Protein AF-A0A3M1H2V7-F1 (afdb_monomer)

Sequence (68 aa):
MSPERQRAPRPKPPAPRARRTALRFVLEPGTGQLRAEVIDAHTALPLRSVSPAEIRRWLGALYAPRPR

Solvent-accessible surface area (backbone atoms only — not comparable to full-atom values): 4543 Å² total; per-residue (Å²): 140,80,83,80,79,81,76,75,80,76,82,75,78,79,76,81,74,80,79,58,67,36,80,49,79,46,72,39,85,92,75,73,44,62,42,37,31,38,21,36,62,86,76,66,45,82,73,45,82,46,52,59,68,55,54,49,52,52,52,48,65,74,67,48,84,72,84,129

Radius of gyration: 23.81 Å; Cα contacts (8 Å, |Δi|>4): 63; chains: 1; bounding box: 56×29×74 Å

Structure (mmCIF, N/CA/C/O backbone):
data_AF-A0A3M1H2V7-F1
#
_entry.id   AF-A0A3M1H2V7-F1
#
loop_
_atom_site.group_PDB
_atom_site.id
_atom_site.type_symbol
_atom_site.label_atom_id
_atom_site.label_alt_id
_atom_site.label_comp_id
_atom_site.label_asym_id
_atom_site.label_entity_id
_atom_site.label_seq_id
_atom_site.pdbx_PDB_ins_code
_atom_site.Cartn_x
_atom_site.Cartn_y
_atom_site.Cartn_z
_atom_site.occupancy
_atom_site.B_iso_or_equiv
_atom_site.auth_seq_id
_atom_site.auth_comp_id
_atom_site.auth_asym_id
_atom_site.auth_atom_id
_atom_site.pdbx_PDB_model_num
ATOM 1 N N . MET A 1 1 ? 36.257 5.036 -59.323 1.00 45.06 1 MET A N 1
ATOM 2 C CA . MET A 1 1 ? 35.832 4.074 -58.284 1.00 45.06 1 MET A CA 1
ATOM 3 C C . MET A 1 1 ? 35.571 4.859 -57.008 1.00 45.06 1 MET A C 1
ATOM 5 O O . MET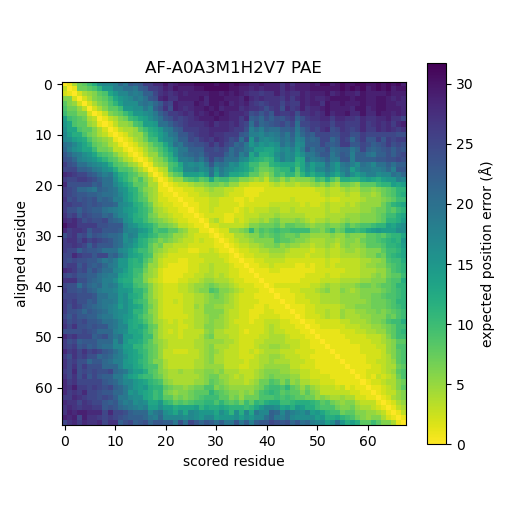 A 1 1 ? 36.522 5.390 -56.452 1.00 45.06 1 MET A O 1
ATOM 9 N N . SER A 1 2 ? 34.311 5.016 -56.600 1.00 51.12 2 SER A N 1
ATOM 10 C CA . SER A 1 2 ? 33.944 5.727 -55.365 1.00 51.12 2 SER A CA 1
ATOM 11 C C . SER A 1 2 ? 33.575 4.705 -54.290 1.00 51.12 2 SER A C 1
ATOM 13 O O . SER A 1 2 ? 32.778 3.818 -54.591 1.00 51.12 2 SER A O 1
ATOM 15 N N . PRO A 1 3 ? 34.118 4.790 -53.064 1.00 58.34 3 PRO A N 1
ATOM 16 C CA . PRO A 1 3 ? 33.749 3.868 -52.003 1.00 58.34 3 PRO A CA 1
ATOM 17 C C . PRO A 1 3 ? 32.372 4.262 -51.461 1.00 58.34 3 PRO A C 1
ATOM 19 O O . PRO A 1 3 ? 32.187 5.357 -50.920 1.00 58.34 3 PRO A O 1
ATOM 22 N N . GLU A 1 4 ? 31.393 3.373 -51.622 1.00 58.12 4 GLU A N 1
ATOM 23 C CA . GLU A 1 4 ? 30.105 3.470 -50.940 1.00 58.12 4 GLU A CA 1
ATOM 24 C C . GLU A 1 4 ? 30.340 3.531 -49.427 1.00 58.12 4 GLU A C 1
ATOM 26 O O . GLU A 1 4 ? 30.827 2.588 -48.801 1.00 58.12 4 GLU A O 1
ATOM 31 N N . ARG A 1 5 ? 29.997 4.670 -48.818 1.00 62.44 5 ARG A N 1
ATOM 32 C CA . ARG A 1 5 ? 29.954 4.808 -47.363 1.00 62.44 5 ARG A CA 1
ATOM 33 C C . ARG A 1 5 ? 28.815 3.936 -46.844 1.00 62.44 5 ARG A C 1
ATOM 35 O O . ARG A 1 5 ? 27.657 4.347 -46.887 1.00 62.44 5 ARG A O 1
ATOM 42 N N . GLN A 1 6 ? 29.153 2.752 -46.338 1.00 60.56 6 GLN A N 1
ATOM 43 C CA . GLN A 1 6 ? 28.238 1.907 -45.576 1.00 60.56 6 GLN A CA 1
ATOM 44 C C . GLN A 1 6 ? 27.673 2.729 -44.408 1.00 60.56 6 GLN A C 1
ATOM 46 O O . GLN A 1 6 ? 28.375 3.058 -43.450 1.00 60.56 6 GLN A O 1
ATOM 51 N N . ARG A 1 7 ? 26.400 3.129 -44.506 1.00 64.19 7 ARG A N 1
ATOM 52 C CA . ARG A 1 7 ? 25.680 3.759 -43.397 1.00 64.19 7 ARG A CA 1
ATOM 53 C C . ARG A 1 7 ? 25.482 2.703 -42.317 1.00 64.19 7 ARG A C 1
ATOM 55 O O . ARG A 1 7 ? 24.710 1.769 -42.507 1.00 64.19 7 ARG A O 1
ATOM 62 N N . ALA A 1 8 ? 26.164 2.875 -41.187 1.00 69.19 8 ALA A N 1
ATOM 63 C CA . ALA A 1 8 ? 25.920 2.076 -39.996 1.00 69.19 8 ALA A CA 1
ATOM 64 C C . ALA A 1 8 ? 24.418 2.113 -39.632 1.00 69.19 8 ALA A C 1
ATOM 66 O O . ALA A 1 8 ? 23.795 3.182 -39.714 1.00 69.19 8 ALA A O 1
ATOM 67 N N . PRO A 1 9 ? 23.814 0.974 -39.252 1.00 69.56 9 PRO A N 1
ATOM 68 C CA . PRO A 1 9 ? 22.414 0.934 -38.858 1.00 69.56 9 PRO A CA 1
ATOM 69 C C . PRO A 1 9 ? 22.195 1.842 -37.642 1.00 69.56 9 PRO A C 1
ATOM 71 O O . PRO A 1 9 ? 22.950 1.800 -36.670 1.00 69.56 9 PRO A O 1
ATOM 74 N N . ARG A 1 10 ? 21.166 2.697 -37.705 1.00 70.69 10 ARG A N 1
ATOM 75 C CA . ARG A 1 10 ? 20.799 3.581 -36.590 1.00 70.69 10 ARG A CA 1
ATOM 76 C C . ARG A 1 10 ? 20.495 2.729 -35.349 1.00 70.69 10 ARG A C 1
ATOM 78 O O . ARG A 1 10 ? 19.765 1.743 -35.483 1.00 70.69 10 ARG A O 1
ATOM 85 N N . PRO A 1 11 ? 20.997 3.095 -34.157 1.00 73.25 11 PRO A N 1
ATOM 86 C CA . PRO A 1 11 ? 20.675 2.367 -32.940 1.00 73.25 11 PRO A CA 1
ATOM 87 C C . PRO A 1 11 ? 19.163 2.412 -32.713 1.00 73.25 11 PRO A C 1
ATOM 89 O O . PRO A 1 11 ? 18.543 3.478 -32.728 1.00 73.25 11 PRO A O 1
ATOM 92 N N . LYS A 1 12 ? 18.559 1.235 -32.541 1.00 70.69 12 LYS A N 1
ATOM 93 C CA . LYS A 1 12 ? 17.145 1.109 -32.186 1.00 70.69 12 LYS A CA 1
ATOM 94 C C . LYS A 1 12 ? 16.946 1.766 -30.811 1.00 70.69 12 LYS A C 1
ATOM 96 O O . LYS A 1 12 ? 17.769 1.521 -29.926 1.00 70.69 12 LYS A O 1
ATOM 101 N N . PRO A 1 13 ? 15.904 2.595 -30.610 1.00 73.69 13 PRO A N 1
ATOM 102 C CA . PRO A 1 13 ? 15.648 3.184 -29.303 1.00 73.69 13 PRO A CA 1
ATOM 103 C C . PRO A 1 13 ? 15.515 2.070 -28.254 1.00 73.69 13 PRO A C 1
ATOM 105 O O . PRO A 1 13 ? 14.951 1.012 -28.566 1.00 73.69 13 PRO A O 1
ATOM 108 N N . PRO A 1 14 ? 16.061 2.266 -27.039 1.00 68.56 14 PRO A N 1
ATOM 109 C CA . PRO A 1 14 ? 15.991 1.256 -25.997 1.00 68.56 14 PRO A CA 1
ATOM 110 C C . PRO A 1 14 ? 14.527 0.909 -25.737 1.00 68.56 14 PRO A C 1
ATOM 112 O O . PRO A 1 14 ? 13.675 1.795 -25.640 1.00 68.56 14 PRO A O 1
ATOM 115 N N . ALA A 1 15 ? 14.235 -0.390 -25.645 1.00 64.31 15 ALA A N 1
ATOM 116 C CA . ALA A 1 15 ? 12.902 -0.845 -25.288 1.00 64.31 15 ALA A CA 1
ATOM 117 C C . ALA A 1 15 ? 12.495 -0.203 -23.947 1.00 64.31 15 ALA A C 1
ATOM 119 O O . ALA A 1 15 ? 13.337 -0.108 -23.044 1.00 64.31 15 ALA A O 1
ATOM 120 N N . PRO A 1 16 ? 11.239 0.257 -23.800 1.00 63.12 16 PRO A N 1
ATOM 121 C CA . PRO A 1 16 ? 10.780 0.857 -22.558 1.00 63.12 16 PRO A CA 1
ATOM 122 C C . PRO A 1 16 ? 11.001 -0.142 -21.421 1.00 63.12 16 PRO A C 1
ATOM 124 O O . PRO A 1 16 ? 10.484 -1.260 -21.450 1.00 63.12 16 PRO A O 1
ATOM 127 N N . ARG A 1 17 ? 11.820 0.238 -20.432 1.00 64.56 17 ARG A N 1
ATOM 128 C CA . ARG A 1 17 ? 12.038 -0.595 -19.247 1.00 64.56 17 ARG A CA 1
ATOM 129 C C . ARG A 1 17 ? 10.687 -0.777 -18.566 1.00 64.56 17 ARG A C 1
ATOM 131 O O . ARG A 1 17 ? 10.051 0.212 -18.204 1.00 64.56 17 ARG A O 1
ATOM 138 N N . ALA A 1 18 ? 10.256 -2.024 -18.391 1.00 62.19 18 ALA A N 1
ATOM 139 C CA . ALA A 1 18 ? 9.082 -2.326 -17.588 1.00 62.19 18 ALA A CA 1
ATOM 140 C C . ALA A 1 18 ? 9.281 -1.699 -16.198 1.00 62.19 18 ALA A C 1
ATOM 142 O O . ALA A 1 18 ? 10.204 -2.078 -15.472 1.00 62.19 18 ALA A O 1
ATOM 143 N N . ARG A 1 19 ? 8.464 -0.696 -15.848 1.00 67.44 19 ARG A N 1
ATOM 144 C CA . ARG A 1 19 ? 8.478 -0.114 -14.502 1.00 67.44 19 ARG A CA 1
ATOM 145 C C . ARG A 1 19 ? 8.058 -1.207 -13.530 1.00 67.44 19 ARG A C 1
ATOM 147 O O . ARG A 1 19 ? 6.913 -1.649 -13.553 1.00 67.44 19 ARG A O 1
ATOM 154 N N . ARG A 1 20 ? 8.989 -1.660 -12.689 1.00 81.94 20 ARG A N 1
ATOM 155 C CA . ARG A 1 20 ? 8.661 -2.551 -11.577 1.00 81.94 20 ARG A CA 1
ATOM 156 C C . ARG A 1 20 ? 7.976 -1.715 -10.506 1.00 81.94 20 ARG A C 1
ATOM 158 O O . ARG A 1 20 ? 8.624 -0.927 -9.828 1.00 81.94 20 ARG A O 1
ATOM 165 N N . THR A 1 21 ? 6.667 -1.867 -10.387 1.00 90.25 21 THR A N 1
ATOM 166 C CA . THR A 1 21 ? 5.867 -1.244 -9.330 1.00 90.25 21 THR A CA 1
ATOM 167 C C . THR A 1 21 ? 5.620 -2.240 -8.207 1.00 90.25 21 THR A C 1
ATOM 169 O O . THR A 1 21 ? 5.400 -3.420 -8.475 1.00 90.25 21 THR A O 1
ATOM 172 N N . ALA A 1 22 ? 5.606 -1.765 -6.966 1.00 90.94 22 ALA A N 1
ATOM 173 C CA . ALA A 1 22 ? 5.208 -2.543 -5.799 1.00 90.94 22 ALA A CA 1
ATOM 174 C C . ALA A 1 22 ? 4.038 -1.867 -5.072 1.00 90.94 22 ALA A C 1
ATOM 176 O O . ALA A 1 22 ? 3.803 -0.669 -5.227 1.00 90.94 22 ALA A O 1
ATOM 177 N N . LEU A 1 23 ? 3.296 -2.648 -4.287 1.00 91.38 23 LEU A N 1
ATOM 178 C CA . LEU A 1 23 ? 2.246 -2.158 -3.396 1.00 91.38 23 LEU A CA 1
ATOM 179 C C . LEU A 1 23 ? 2.777 -2.149 -1.964 1.00 91.38 23 LEU A C 1
ATOM 181 O O . LEU A 1 23 ? 3.201 -3.183 -1.451 1.00 91.38 23 LEU A O 1
ATOM 185 N N . ARG A 1 24 ? 2.730 -0.985 -1.319 1.00 91.81 24 ARG A N 1
ATOM 186 C CA . ARG A 1 24 ? 3.010 -0.815 0.106 1.00 91.81 24 ARG A CA 1
ATOM 187 C C . ARG A 1 24 ? 1.692 -0.656 0.847 1.00 91.81 24 ARG A C 1
ATOM 189 O O . ARG A 1 24 ? 0.910 0.221 0.496 1.00 91.81 24 ARG A O 1
ATOM 196 N N . PHE A 1 25 ? 1.475 -1.462 1.879 1.00 89.62 25 PHE A N 1
ATOM 197 C CA . PHE A 1 25 ? 0.329 -1.349 2.777 1.00 89.62 25 PHE A CA 1
ATOM 198 C C . PHE A 1 25 ? 0.787 -0.803 4.127 1.00 89.62 25 PHE A C 1
ATOM 200 O O . PHE A 1 25 ? 1.812 -1.233 4.652 1.00 89.62 25 PHE A O 1
ATOM 207 N N . VAL A 1 26 ? 0.033 0.144 4.675 1.00 88.38 26 VAL A N 1
ATOM 208 C CA . VAL A 1 26 ? 0.281 0.758 5.980 1.00 88.38 26 VAL A CA 1
ATOM 209 C C . VAL A 1 26 ? -1.001 0.659 6.791 1.00 88.38 26 VAL A C 1
ATOM 211 O O . VAL A 1 26 ? -2.063 1.075 6.329 1.00 88.38 26 VAL A O 1
ATOM 214 N N . LEU A 1 27 ? -0.908 0.084 7.986 1.00 87.75 27 LEU A N 1
ATOM 215 C CA . LEU A 1 27 ? -2.004 0.054 8.944 1.00 87.75 27 LEU A CA 1
ATOM 216 C C . LEU A 1 27 ? -1.829 1.231 9.903 1.00 87.75 27 LEU A C 1
ATOM 218 O O . LEU A 1 27 ? -0.854 1.274 10.648 1.00 87.75 27 LEU A O 1
ATOM 222 N N . GLU A 1 28 ? -2.752 2.187 9.866 1.00 86.81 28 GLU A N 1
ATOM 223 C CA . GLU A 1 28 ? -2.709 3.368 10.730 1.00 86.81 28 GLU A CA 1
ATOM 224 C C . GLU A 1 28 ? -3.120 2.983 12.161 1.00 86.81 28 GLU A C 1
ATOM 226 O O . GLU A 1 28 ? -4.288 2.646 12.384 1.00 86.81 28 GLU A O 1
ATOM 231 N N . PRO A 1 29 ? -2.219 3.051 13.158 1.00 85.44 29 PRO A N 1
ATOM 232 C CA . PRO A 1 29 ? -2.480 2.505 14.491 1.00 85.44 29 PRO A CA 1
ATOM 233 C C . PRO A 1 29 ? -3.600 3.237 15.243 1.00 85.44 29 PRO A C 1
ATOM 235 O O . PRO A 1 29 ? -4.291 2.625 16.048 1.00 85.44 29 PRO A O 1
ATOM 238 N N . GLY A 1 30 ? -3.829 4.525 14.961 1.00 89.38 30 GLY A N 1
ATOM 239 C CA . GLY A 1 30 ? -4.877 5.309 15.628 1.00 89.38 30 GLY A CA 1
ATOM 240 C C . GLY A 1 30 ? -6.294 5.064 15.102 1.00 89.38 30 GLY A C 1
ATOM 241 O O . GLY A 1 30 ? -7.263 5.334 15.802 1.00 89.38 30 GLY A O 1
ATOM 242 N N . THR A 1 31 ? -6.435 4.562 13.873 1.00 86.69 31 THR A N 1
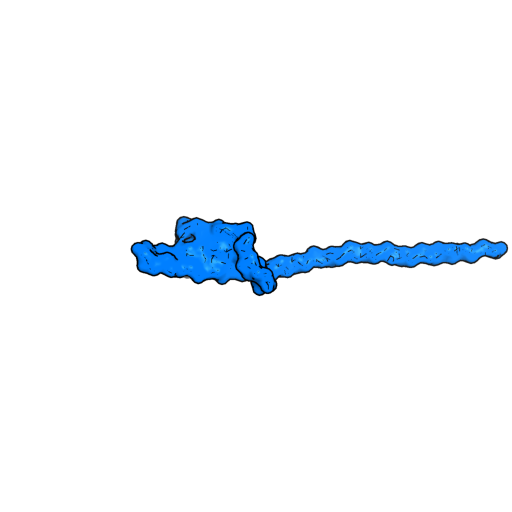ATOM 243 C CA . THR A 1 31 ? -7.752 4.375 13.232 1.00 86.69 31 THR A CA 1
ATOM 244 C C . THR A 1 31 ? -8.031 2.930 12.834 1.00 86.69 31 THR A C 1
ATOM 246 O O . THR A 1 31 ? -9.153 2.613 12.445 1.00 86.69 31 THR A O 1
ATOM 249 N N . GLY A 1 32 ? -7.014 2.062 12.865 1.00 85.31 32 GLY A N 1
ATOM 250 C CA . GLY A 1 32 ? -7.077 0.710 12.314 1.00 85.31 32 GLY A CA 1
ATOM 251 C C . GLY A 1 32 ? -7.302 0.681 10.799 1.00 85.31 32 GLY A C 1
ATOM 252 O O . GLY A 1 32 ? -7.598 -0.377 10.245 1.00 85.31 32 GLY A O 1
ATOM 253 N N . GLN A 1 33 ? -7.207 1.822 10.107 1.00 83.25 33 GLN A N 1
ATOM 254 C CA . GLN A 1 33 ? -7.461 1.877 8.674 1.00 83.25 33 GLN A CA 1
ATOM 255 C C . GLN A 1 33 ? -6.240 1.430 7.879 1.00 83.25 33 GLN A C 1
ATOM 257 O O . GLN A 1 33 ? -5.110 1.842 8.138 1.00 83.25 33 GLN A O 1
ATOM 262 N N . LEU A 1 34 ? -6.498 0.615 6.856 1.00 86.19 34 LEU A N 1
ATOM 263 C CA . LEU A 1 34 ? -5.494 0.224 5.881 1.00 86.19 34 LEU A CA 1
ATOM 264 C C . LEU A 1 34 ? -5.377 1.302 4.801 1.00 86.19 34 LEU A C 1
ATOM 266 O O . LEU A 1 34 ? -6.344 1.601 4.093 1.00 86.19 34 LEU A O 1
ATOM 270 N N . ARG A 1 35 ? -4.177 1.850 4.645 1.00 86.88 35 ARG A N 1
ATOM 271 C CA . ARG A 1 35 ? -3.785 2.695 3.516 1.00 86.88 35 ARG A CA 1
ATOM 272 C C . ARG A 1 35 ? -2.866 1.893 2.606 1.00 86.88 35 ARG A C 1
ATOM 274 O O . ARG A 1 35 ? -2.113 1.041 3.074 1.00 86.88 35 ARG A O 1
ATOM 281 N N . ALA A 1 36 ? -2.928 2.147 1.305 1.00 91.88 36 ALA A N 1
ATOM 282 C CA . ALA A 1 36 ? -2.018 1.524 0.357 1.00 91.88 36 ALA A CA 1
ATOM 283 C C . ALA A 1 36 ? -1.457 2.550 -0.622 1.00 91.88 36 ALA A C 1
ATOM 285 O O . ALA A 1 36 ? -2.105 3.544 -0.949 1.00 91.88 36 ALA A O 1
ATOM 286 N N . GLU A 1 37 ? -0.249 2.292 -1.100 1.00 94.00 37 GLU A N 1
ATOM 287 C CA . GLU A 1 37 ? 0.430 3.116 -2.089 1.00 94.00 37 GLU A CA 1
ATOM 288 C C . GLU A 1 37 ? 1.111 2.241 -3.127 1.00 94.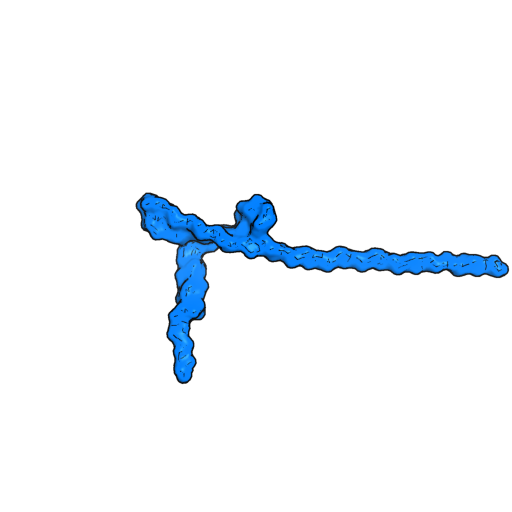00 37 GLU A C 1
ATOM 290 O O . GLU A 1 37 ? 1.726 1.222 -2.808 1.00 94.00 37 GLU A O 1
ATOM 295 N N . VAL A 1 38 ? 1.021 2.666 -4.382 1.00 92.62 38 VAL A N 1
ATOM 296 C CA . VAL A 1 38 ? 1.860 2.139 -5.448 1.00 92.62 38 VAL A CA 1
ATOM 297 C C . VAL A 1 38 ? 3.181 2.887 -5.383 1.00 92.62 38 VAL A C 1
ATOM 299 O O . VAL A 1 38 ? 3.209 4.114 -5.484 1.00 92.62 38 VAL A O 1
ATOM 302 N N . ILE A 1 39 ? 4.264 2.141 -5.220 1.00 94.25 39 ILE A N 1
ATOM 303 C CA . ILE A 1 39 ? 5.628 2.654 -5.155 1.00 94.25 39 ILE A CA 1
ATOM 304 C C . ILE A 1 39 ? 6.449 2.112 -6.322 1.00 94.25 39 ILE A C 1
ATOM 306 O O . ILE A 1 39 ? 6.147 1.061 -6.897 1.00 94.25 39 ILE A O 1
ATOM 310 N N . ASP A 1 40 ? 7.511 2.822 -6.665 1.00 92.38 40 ASP A N 1
ATOM 311 C CA . ASP A 1 40 ? 8.558 2.275 -7.516 1.00 92.38 40 ASP A CA 1
ATOM 312 C C . ASP A 1 40 ? 9.343 1.223 -6.720 1.00 92.38 40 ASP A C 1
ATOM 314 O O . ASP A 1 40 ? 9.822 1.492 -5.620 1.00 92.38 40 ASP A O 1
ATOM 318 N N . ALA A 1 41 ? 9.457 0.005 -7.248 1.00 89.62 41 ALA A N 1
ATOM 319 C CA . ALA A 1 41 ? 10.042 -1.109 -6.505 1.00 89.62 41 ALA A CA 1
ATOM 320 C C . ALA A 1 41 ? 11.561 -0.976 -6.300 1.00 89.62 41 ALA A C 1
ATOM 322 O O . ALA A 1 41 ? 12.119 -1.690 -5.472 1.00 89.62 41 ALA A O 1
ATOM 323 N N . HIS A 1 42 ? 12.243 -0.114 -7.061 1.00 87.50 42 HIS A N 1
ATOM 324 C CA . HIS A 1 42 ? 13.686 0.079 -6.947 1.00 87.50 42 HIS A CA 1
ATOM 325 C C . HIS A 1 42 ? 14.037 1.231 -6.004 1.00 87.50 42 HIS A C 1
ATOM 327 O O . HIS A 1 42 ? 14.952 1.112 -5.196 1.00 87.50 42 HIS A O 1
ATOM 333 N N . THR A 1 43 ? 13.302 2.337 -6.103 1.00 91.88 43 THR A N 1
ATOM 334 C CA . THR A 1 43 ? 13.562 3.567 -5.339 1.00 91.88 43 THR A CA 1
ATOM 335 C C . THR A 1 43 ? 12.698 3.704 -4.088 1.00 91.88 43 THR A C 1
ATOM 337 O O . THR A 1 43 ? 12.950 4.585 -3.272 1.00 91.88 43 THR A O 1
ATOM 340 N N . ALA A 1 44 ? 11.666 2.866 -3.942 1.00 90.12 44 ALA A N 1
ATOM 341 C CA . ALA A 1 44 ? 10.634 2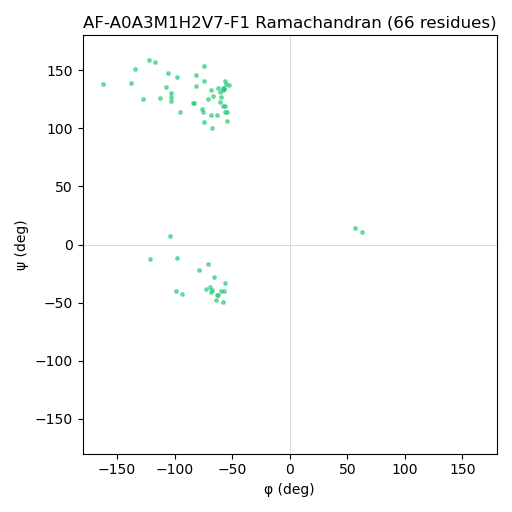.956 -2.908 1.00 90.12 44 ALA A CA 1
ATOM 342 C C . ALA A 1 44 ? 9.870 4.297 -2.878 1.00 90.12 44 ALA A C 1
ATOM 344 O O . ALA A 1 44 ? 9.145 4.580 -1.921 1.00 90.12 44 ALA A O 1
ATOM 345 N N . LEU A 1 45 ? 9.996 5.116 -3.928 1.00 91.44 45 LEU A N 1
ATOM 346 C CA . LEU A 1 45 ? 9.309 6.397 -4.025 1.00 91.44 45 LEU A CA 1
ATOM 347 C C . LEU A 1 45 ? 7.817 6.197 -4.326 1.00 91.44 45 LEU A C 1
ATOM 349 O O . LEU A 1 45 ? 7.466 5.330 -5.136 1.00 91.44 45 LEU A O 1
ATOM 353 N N . PRO A 1 46 ? 6.931 7.004 -3.714 1.00 91.06 46 PRO A N 1
ATOM 354 C CA . PRO A 1 46 ? 5.502 6.940 -3.980 1.00 91.06 46 PRO A CA 1
ATOM 355 C C . PRO A 1 46 ? 5.204 7.382 -5.412 1.00 91.06 46 PRO A C 1
ATOM 357 O O . PRO A 1 46 ? 5.608 8.456 -5.852 1.00 91.06 46 PRO A O 1
ATOM 360 N N . LEU A 1 47 ? 4.467 6.543 -6.137 1.00 91.44 47 LEU A N 1
ATOM 361 C CA . LEU A 1 47 ? 3.962 6.845 -7.474 1.00 91.44 47 LEU A CA 1
ATOM 362 C C . LEU A 1 47 ? 2.505 7.305 -7.416 1.00 91.44 47 LEU A C 1
ATOM 364 O O . LEU A 1 47 ? 2.112 8.202 -8.158 1.00 91.44 47 LEU A O 1
ATOM 368 N N . ARG A 1 48 ? 1.692 6.666 -6.563 1.00 91.38 48 ARG A N 1
ATOM 369 C CA . ARG A 1 48 ? 0.260 6.959 -6.418 1.00 91.38 48 ARG A CA 1
ATOM 370 C C . ARG A 1 48 ? -0.297 6.401 -5.108 1.00 91.38 48 ARG A C 1
ATOM 372 O O . ARG A 1 48 ? -0.057 5.241 -4.783 1.00 91.38 48 ARG A O 1
ATOM 379 N N . SER A 1 49 ? -1.134 7.175 -4.422 1.00 91.06 49 SER A N 1
ATOM 380 C CA . SER A 1 49 ? -1.911 6.693 -3.273 1.00 91.06 49 SER A CA 1
ATOM 381 C C . SER A 1 49 ? -3.175 5.940 -3.702 1.00 91.06 49 SER A C 1
ATOM 383 O O . SER A 1 49 ? -3.820 6.281 -4.697 1.00 91.06 49 SER A O 1
ATOM 385 N N . VAL A 1 50 ? -3.552 4.927 -2.924 1.00 90.81 50 VAL A N 1
ATOM 386 C CA . VAL A 1 50 ? -4.741 4.096 -3.136 1.00 90.81 50 VAL A CA 1
ATOM 387 C C . VAL A 1 50 ? -5.731 4.355 -2.004 1.00 90.81 50 VAL A C 1
ATOM 389 O O . VAL A 1 50 ? -5.395 4.260 -0.823 1.00 90.81 50 VAL A O 1
ATOM 392 N N . SER A 1 51 ? -6.969 4.700 -2.358 1.00 87.12 51 SER A N 1
ATOM 393 C CA . SER A 1 51 ? -8.010 4.978 -1.368 1.00 87.12 51 SER A CA 1
ATOM 394 C C . SER A 1 51 ? -8.531 3.684 -0.722 1.00 87.12 51 SER A C 1
ATOM 396 O O . SER A 1 51 ? -8.557 2.637 -1.376 1.00 87.12 51 SER A O 1
ATOM 398 N N . PRO A 1 52 ? -9.048 3.731 0.520 1.00 84.88 52 PRO A N 1
ATOM 399 C CA . PRO A 1 52 ? -9.640 2.555 1.161 1.00 84.88 52 PRO A CA 1
ATOM 400 C C . PRO A 1 52 ? -10.785 1.916 0.358 1.00 84.88 52 PRO A C 1
ATOM 402 O O . PRO A 1 52 ? -10.961 0.700 0.381 1.00 84.88 52 PRO A O 1
ATOM 405 N N . ALA A 1 53 ? -11.564 2.718 -0.378 1.00 87.69 53 ALA A N 1
ATOM 406 C CA . ALA A 1 53 ? -12.633 2.219 -1.244 1.00 87.69 53 ALA A CA 1
ATOM 407 C C . ALA A 1 53 ? -12.089 1.413 -2.434 1.00 87.69 53 ALA A C 1
ATOM 409 O O . ALA A 1 53 ? -12.648 0.376 -2.787 1.00 87.69 53 ALA A O 1
ATOM 410 N N . GLU A 1 54 ? -10.979 1.859 -3.023 1.00 89.00 54 GLU A N 1
ATOM 411 C CA . GLU A 1 54 ? -10.320 1.148 -4.115 1.00 89.00 54 GLU A CA 1
ATOM 412 C C . GLU A 1 54 ? -9.705 -0.175 -3.641 1.00 89.00 54 GLU A C 1
ATOM 414 O O . GLU A 1 54 ? -9.900 -1.198 -4.295 1.00 89.00 54 GLU A O 1
ATOM 419 N N . ILE A 1 55 ? -9.079 -0.186 -2.457 1.00 87.25 55 ILE A N 1
ATOM 420 C CA . ILE A 1 55 ? -8.575 -1.415 -1.822 1.00 87.25 55 ILE A CA 1
ATOM 421 C C . ILE A 1 55 ? -9.717 -2.420 -1.625 1.00 87.25 55 ILE A C 1
ATOM 423 O O . ILE A 1 55 ? -9.602 -3.577 -2.028 1.00 87.25 55 ILE A O 1
ATOM 427 N N . ARG A 1 56 ? -10.848 -1.980 -1.055 1.00 86.50 56 ARG A N 1
ATOM 428 C CA . ARG A 1 56 ? -12.027 -2.841 -0.862 1.00 86.50 56 ARG A CA 1
ATOM 429 C C . ARG A 1 56 ? -12.558 -3.396 -2.179 1.00 86.50 56 ARG A C 1
ATOM 431 O O . ARG A 1 56 ? -12.909 -4.568 -2.232 1.00 86.50 56 ARG A O 1
ATOM 438 N N . ARG A 1 57 ? -12.576 -2.590 -3.245 1.00 89.81 57 ARG A N 1
ATOM 439 C CA . ARG A 1 57 ? -12.985 -3.035 -4.585 1.00 89.81 57 ARG A CA 1
ATOM 440 C C . ARG A 1 57 ? -12.059 -4.126 -5.127 1.00 89.81 57 ARG A C 1
ATOM 442 O O . ARG A 1 57 ? -12.550 -5.111 -5.666 1.00 89.81 57 ARG A O 1
ATOM 449 N N . TRP A 1 58 ? -10.742 -3.979 -4.976 1.00 88.19 58 TRP A N 1
ATOM 450 C CA . TRP A 1 58 ? -9.778 -4.996 -5.412 1.00 88.19 58 TRP A CA 1
ATOM 451 C C . TRP A 1 58 ? -9.934 -6.305 -4.646 1.00 88.19 58 TRP A C 1
ATOM 453 O O . TRP A 1 58 ? -10.020 -7.364 -5.260 1.00 88.19 58 TRP A O 1
ATOM 463 N N . LEU A 1 59 ? -10.021 -6.233 -3.316 1.00 86.19 59 LEU A N 1
ATOM 464 C CA . LEU A 1 59 ? -10.224 -7.415 -2.480 1.00 86.19 59 LEU A CA 1
ATOM 465 C C . LEU A 1 59 ? -11.569 -8.080 -2.791 1.00 86.19 59 LEU A C 1
ATOM 467 O O . LEU A 1 59 ? -11.623 -9.291 -2.970 1.00 86.19 59 LEU A O 1
ATOM 471 N N . GLY A 1 60 ? -12.631 -7.289 -2.945 1.00 88.75 60 GLY A N 1
ATOM 472 C CA . GLY A 1 60 ? -13.942 -7.784 -3.354 1.00 88.75 60 GLY A CA 1
ATOM 473 C C . GLY A 1 60 ? -13.897 -8.523 -4.689 1.00 88.75 60 GLY A C 1
ATOM 474 O O . GLY A 1 60 ? -14.506 -9.572 -4.806 1.00 88.75 60 GLY A O 1
ATOM 475 N N . ALA A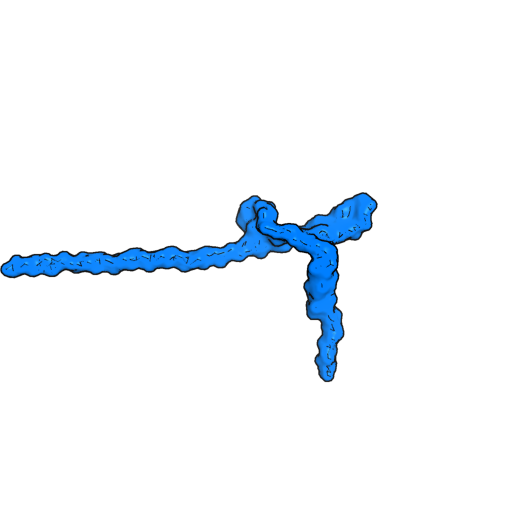 1 61 ? -13.131 -8.038 -5.669 1.00 86.44 61 ALA A N 1
ATOM 476 C CA . ALA A 1 61 ? -12.964 -8.724 -6.950 1.00 86.44 61 A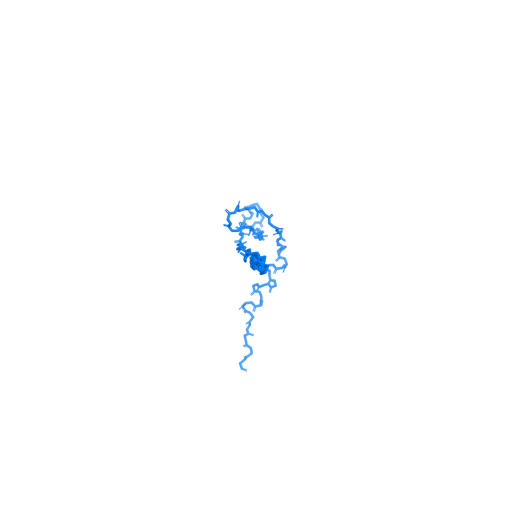LA A CA 1
ATOM 477 C C . ALA A 1 61 ? -12.157 -10.033 -6.838 1.00 86.44 61 ALA A C 1
ATOM 479 O O . ALA A 1 61 ? -12.463 -10.998 -7.533 1.00 86.44 61 ALA A O 1
ATOM 480 N N . LEU A 1 62 ? -11.139 -10.078 -5.971 1.00 84.62 62 LEU A N 1
ATOM 481 C CA . LEU A 1 62 ? -10.303 -11.269 -5.768 1.00 84.62 62 LEU A CA 1
ATOM 482 C C . LEU A 1 62 ? -11.035 -12.384 -5.016 1.00 84.62 62 LEU A C 1
ATOM 484 O O . LEU A 1 62 ? -10.860 -13.557 -5.338 1.00 84.62 62 LEU A O 1
ATOM 488 N N . TYR A 1 63 ? -11.845 -12.008 -4.027 1.00 84.50 63 TYR A N 1
ATOM 489 C CA . TYR A 1 63 ? -12.570 -12.933 -3.158 1.00 84.50 63 TYR A CA 1
ATOM 490 C C . TYR A 1 63 ? -14.058 -13.048 -3.503 1.00 84.50 63 TYR A C 1
ATOM 492 O O . TYR A 1 63 ? -14.804 -13.692 -2.765 1.00 84.50 63 TYR A O 1
ATOM 500 N N . ALA A 1 64 ? -14.510 -12.439 -4.604 1.00 81.38 64 ALA A N 1
ATOM 501 C CA . ALA A 1 64 ? -15.881 -12.596 -5.065 1.00 81.38 64 ALA A CA 1
ATOM 502 C C . ALA A 1 64 ? -16.175 -14.089 -5.282 1.00 81.38 64 ALA A C 1
ATOM 504 O O . ALA A 1 64 ? -15.362 -14.787 -5.902 1.00 81.38 64 ALA A O 1
ATOM 505 N N . PRO A 1 65 ? -17.327 -14.593 -4.804 1.00 78.25 65 PRO A N 1
ATOM 506 C CA . PRO A 1 65 ? -17.728 -15.959 -5.088 1.00 78.25 65 PRO A CA 1
ATOM 507 C C . PRO A 1 65 ? -17.812 -16.131 -6.605 1.00 78.25 65 PRO A C 1
ATOM 5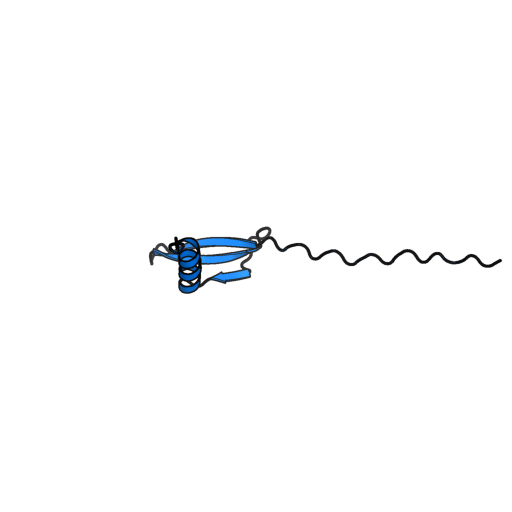09 O O . PRO A 1 65 ? -18.559 -15.424 -7.283 1.00 78.25 6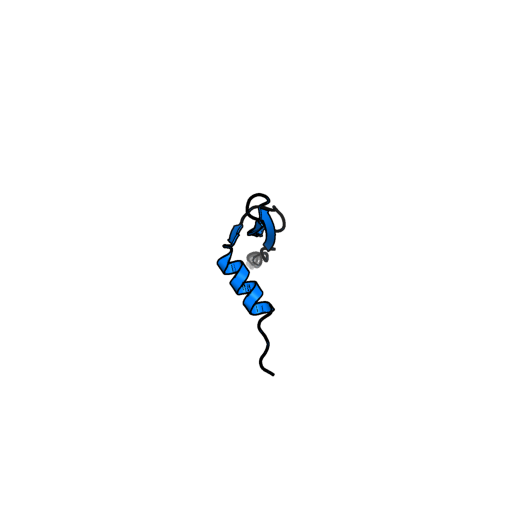5 PRO A O 1
ATOM 512 N N . ARG A 1 66 ? -17.007 -17.048 -7.153 1.00 78.56 66 ARG A N 1
ATOM 513 C CA . ARG A 1 66 ? -17.101 -17.384 -8.574 1.00 78.56 66 ARG A CA 1
ATOM 514 C C . ARG A 1 66 ? -18.434 -18.099 -8.814 1.00 78.56 66 ARG A C 1
ATOM 516 O O . ARG A 1 66 ? -18.757 -19.002 -8.037 1.00 78.56 66 ARG A O 1
ATOM 523 N N . PRO A 1 67 ? -19.200 -17.717 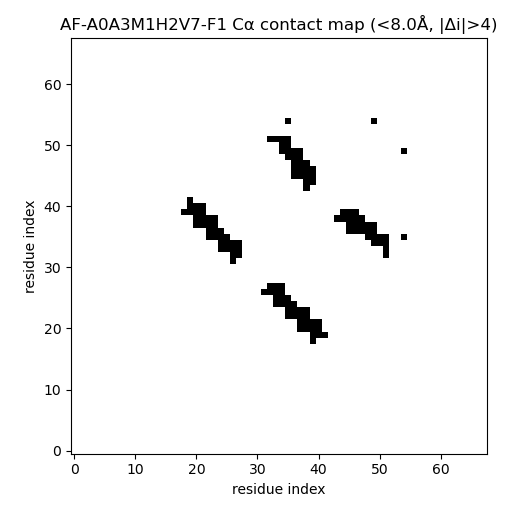-9.851 1.00 76.31 67 PRO A N 1
ATOM 524 C CA . PRO A 1 67 ? -20.371 -18.486 -10.246 1.00 76.31 67 PRO A CA 1
ATOM 525 C C . PRO A 1 67 ? -19.927 -19.918 -10.574 1.00 76.31 67 PRO A C 1
ATOM 527 O O . PRO A 1 67 ? -18.891 -20.107 -11.217 1.00 76.31 67 PRO A O 1
ATOM 530 N N . ARG A 1 68 ? -20.659 -20.897 -10.033 1.00 66.50 68 ARG A N 1
ATOM 531 C CA . ARG A 1 68 ? -20.458 -22.325 -10.305 1.00 66.50 68 ARG A CA 1
ATOM 532 C C . ARG A 1 68 ? -20.986 -22.689 -11.682 1.00 66.50 68 ARG A C 1
ATOM 534 O O . ARG A 1 68 ? -22.017 -22.097 -12.069 1.00 66.50 68 ARG A O 1
#

Secondary structure (DSSP, 8-state):
-------PPPPPPPPPP---EEEEEEE-TTT--EEEEEEETTT--EEEEE-HHHHHHHHHHHHSPPP-

pLDDT: mean 80.92, std 11.92, range [45.06, 94.25]

Foldseek 3Di:
DDDPDDDDDDDDPDDPPDQDWDKDWDQDPVPRQIWIFIARPPPRHGPGTDDSVNVVVVVCVVPPPDDD

Mean predicted aligned error: 11.92 Å

Nearest PDB structures (foldseek):
  9fi8-assembly1_HK  TM=4.303E-01  e=3.629E+00  Toxoplasma gondii